Protein AF-A0A2X3CFN9-F1 (afdb_monomer_lite)

Sequence (86 aa):
MTPQELEACVLAGLLNGGASPDAFDVITSTPEESFSIGFHRRAFSEIKKQALANGLIDMLFVSEALGGSSLADLSEITRMPATVRT

Foldseek 3Di:
DPLQLVLLLLLLCCAVVKLDPVSLVCLVPDDLVSDPDPVSSLLSVLQSVCCVPPVTGHLQSSCVVVPVPCSVVSVVSNVPPPPPVD

Radius of gyration: 11.85 Å; chains: 1; bounding box: 28×28×31 Å

pLDDT: mean 83.09, std 11.51, range [33.62, 91.44]

Organism: Klebsiella pneumoniae (NCBI:txid573)

InterPro domains:
  IPR007693 DNA helicase, DnaB-like, N-terminal [PF00772] (4-72)
  IPR016136 DNA helicase DnaB, N-terminal/DNA primase DnaG, C-terminal [G3DSA:1.10.860.10] (2-85)
  IPR036185 DNA helicase, DnaB-like, N-terminal domain superfamily [SSF48024] (4-78)

Secondary structure (DSSP, 8-state):
--HHHHHHHHHHHHHHH-S-HHHHHHHHHS-GGG--SHHHHHHHHHHHHHHHHHS---HHHHHHHHTSTTHHHHHHHHHS------

Structure (mmCIF, N/CA/C/O backbone):
data_AF-A0A2X3CFN9-F1
#
_entry.id   AF-A0A2X3CFN9-F1
#
loop_
_atom_site.group_PDB
_atom_site.id
_atom_site.type_symbol
_atom_site.label_atom_id
_atom_site.label_alt_id
_atom_site.label_comp_id
_atom_site.label_asym_id
_atom_site.label_entity_id
_atom_site.label_seq_id
_atom_site.pdbx_PDB_ins_code
_atom_site.Cartn_x
_atom_site.Cartn_y
_atom_site.Cartn_z
_atom_site.occupancy
_atom_site.B_iso_or_equiv
_atom_site.auth_seq_id
_atom_site.auth_comp_id
_atom_site.auth_asym_id
_atom_site.auth_atom_id
_atom_site.pdbx_PDB_model_num
ATOM 1 N N . MET A 1 1 ? -1.980 8.962 -17.349 1.00 63.28 1 MET A N 1
ATOM 2 C CA . MET A 1 1 ? -1.404 8.060 -16.341 1.00 63.28 1 MET A CA 1
ATOM 3 C C . MET A 1 1 ? -1.416 6.660 -16.898 1.00 63.28 1 MET A C 1
ATOM 5 O O . MET A 1 1 ? -2.458 6.174 -17.324 1.00 63.28 1 MET A O 1
ATOM 9 N N . THR A 1 2 ? -0.241 6.065 -16.956 1.00 83.12 2 THR A N 1
ATOM 10 C CA . THR A 1 2 ? -0.025 4.645 -17.198 1.00 83.12 2 THR A CA 1
ATOM 11 C C . THR A 1 2 ? -0.391 3.846 -15.937 1.00 83.12 2 THR A C 1
ATOM 13 O O . THR A 1 2 ? -0.383 4.412 -14.839 1.00 83.12 2 THR A O 1
ATOM 16 N N . PRO A 1 3 ? -0.719 2.547 -16.050 1.00 80.94 3 PRO A N 1
ATOM 17 C CA . PRO A 1 3 ? -0.987 1.692 -14.888 1.00 80.94 3 PRO A CA 1
ATOM 18 C C . PRO A 1 3 ? 0.131 1.729 -13.837 1.00 80.94 3 PRO A C 1
ATOM 20 O O . PRO A 1 3 ? -0.133 1.769 -12.644 1.00 80.94 3 PRO A O 1
ATOM 23 N N . GLN A 1 4 ? 1.380 1.816 -14.286 1.00 83.44 4 GLN A N 1
ATOM 24 C CA . GLN A 1 4 ? 2.571 1.881 -13.445 1.00 83.44 4 GLN A CA 1
ATOM 25 C C . GLN A 1 4 ? 2.619 3.156 -12.593 1.00 83.44 4 GLN A C 1
ATOM 27 O O . GLN A 1 4 ? 2.978 3.103 -11.419 1.00 83.44 4 GLN A O 1
ATOM 32 N N . GLU A 1 5 ? 2.233 4.297 -13.169 1.00 84.69 5 GLU A N 1
ATOM 33 C CA . GLU A 1 5 ? 2.127 5.561 -12.431 1.00 84.69 5 GLU A CA 1
ATOM 34 C C . GLU A 1 5 ? 0.985 5.513 -11.410 1.00 84.69 5 GLU A C 1
ATOM 36 O O . GLU A 1 5 ? 1.142 6.022 -10.306 1.00 84.69 5 GLU A O 1
ATOM 41 N N . LEU A 1 6 ? -0.141 4.866 -11.740 1.00 85.50 6 LEU A N 1
ATOM 42 C CA . LEU A 1 6 ? -1.246 4.678 -10.792 1.00 85.50 6 LEU A CA 1
ATOM 43 C C . LEU A 1 6 ? -0.822 3.812 -9.602 1.00 85.50 6 LEU A C 1
ATOM 45 O O . LEU A 1 6 ? -1.097 4.169 -8.460 1.00 85.50 6 LEU A O 1
ATOM 49 N N . GLU A 1 7 ? -0.115 2.712 -9.858 1.00 87.31 7 GLU A N 1
ATOM 50 C CA . GLU A 1 7 ? 0.447 1.855 -8.811 1.00 87.31 7 GLU A CA 1
ATOM 51 C C . GLU A 1 7 ? 1.389 2.634 -7.883 1.00 87.31 7 GLU A C 1
ATOM 53 O O . GLU A 1 7 ? 1.273 2.540 -6.659 1.00 87.31 7 GLU A O 1
ATOM 58 N N . ALA A 1 8 ? 2.283 3.445 -8.458 1.00 87.12 8 ALA A N 1
ATOM 59 C CA . ALA A 1 8 ? 3.176 4.310 -7.694 1.00 87.12 8 ALA A CA 1
ATOM 60 C C . ALA A 1 8 ? 2.390 5.349 -6.875 1.00 87.12 8 ALA A C 1
ATOM 62 O O . ALA A 1 8 ? 2.677 5.536 -5.697 1.00 87.12 8 ALA A O 1
ATOM 63 N N . CYS A 1 9 ? 1.347 5.970 -7.438 1.00 87.44 9 CYS A N 1
ATOM 64 C CA . CYS A 1 9 ? 0.489 6.902 -6.704 1.00 87.44 9 CYS A CA 1
ATOM 65 C C . CYS A 1 9 ? -0.227 6.245 -5.514 1.00 87.44 9 CYS A C 1
ATOM 67 O O . CYS A 1 9 ? -0.330 6.868 -4.459 1.00 87.44 9 CYS A O 1
ATOM 69 N N . VAL A 1 10 ? -0.697 5.001 -5.651 1.00 88.12 10 VAL A N 1
ATOM 70 C CA . VAL A 1 10 ? -1.319 4.259 -4.540 1.00 88.12 10 VAL A CA 1
ATOM 71 C C . VAL A 1 10 ? -0.305 4.024 -3.424 1.00 88.12 10 VAL A C 1
ATOM 73 O O . VAL A 1 10 ? -0.580 4.338 -2.268 1.00 88.12 10 VAL A O 1
ATOM 76 N N . LEU A 1 11 ? 0.892 3.538 -3.763 1.00 89.25 11 LEU A N 1
ATOM 77 C CA . LEU A 1 11 ? 1.968 3.338 -2.789 1.00 89.25 11 LEU A CA 1
ATOM 78 C C . LEU A 1 11 ? 2.375 4.649 -2.113 1.00 89.25 11 LEU A C 1
ATOM 80 O O . LEU A 1 11 ? 2.505 4.694 -0.892 1.00 89.25 11 LEU A O 1
ATOM 84 N N . ALA A 1 12 ? 2.524 5.721 -2.889 1.00 89.12 12 ALA A N 1
ATOM 85 C CA . ALA A 1 12 ? 2.833 7.049 -2.381 1.00 89.12 12 ALA A CA 1
ATOM 86 C C . ALA A 1 12 ? 1.766 7.540 -1.398 1.00 89.12 12 ALA A C 1
ATOM 88 O O . ALA A 1 12 ? 2.102 8.064 -0.339 1.00 89.12 12 ALA A O 1
ATOM 89 N N . GLY A 1 13 ? 0.487 7.340 -1.729 1.00 87.94 13 GLY A N 1
ATOM 90 C CA . GLY A 1 13 ? -0.644 7.695 -0.878 1.00 87.94 13 GLY A CA 1
ATOM 91 C C . GLY A 1 13 ? -0.662 6.916 0.435 1.00 87.94 13 GLY A C 1
ATOM 92 O O . GLY A 1 13 ? -0.842 7.520 1.487 1.00 87.94 13 GLY A O 1
ATOM 93 N N . LEU A 1 14 ? -0.406 5.606 0.395 1.00 88.94 14 LEU A N 1
ATOM 94 C CA . LEU A 1 14 ? -0.337 4.766 1.597 1.00 88.94 14 LEU A CA 1
ATOM 95 C C . LEU A 1 14 ? 0.847 5.146 2.494 1.00 88.94 14 LEU A C 1
ATOM 97 O O . LEU A 1 14 ? 0.698 5.248 3.707 1.00 88.94 14 LEU A O 1
ATOM 101 N N . LEU A 1 15 ? 2.016 5.391 1.900 1.00 88.12 15 LEU A N 1
ATOM 102 C CA . LEU A 1 15 ? 3.229 5.745 2.639 1.00 88.12 15 LEU A CA 1
ATOM 103 C C . LEU A 1 15 ? 3.172 7.165 3.221 1.00 88.12 15 LEU A C 1
ATOM 105 O O . LEU A 1 15 ? 3.610 7.366 4.349 1.00 88.12 15 LEU A O 1
ATOM 109 N N . ASN A 1 16 ? 2.618 8.141 2.491 1.00 86.62 16 ASN A N 1
ATOM 110 C CA . ASN A 1 16 ? 2.440 9.508 2.999 1.00 86.62 16 ASN A CA 1
ATOM 111 C C . ASN A 1 16 ? 1.254 9.627 3.965 1.00 86.62 16 ASN A C 1
ATOM 113 O O . ASN A 1 16 ? 1.303 10.431 4.894 1.00 86.62 16 ASN A O 1
ATOM 117 N N . GLY A 1 17 ? 0.178 8.872 3.731 1.00 83.00 17 GLY A N 1
ATOM 118 C CA . GLY A 1 17 ? -1.020 8.873 4.572 1.00 83.00 17 GLY A CA 1
ATOM 119 C C . GLY A 1 17 ? -0.845 8.099 5.878 1.00 83.00 17 GLY A C 1
ATOM 120 O O . GLY A 1 17 ? -1.555 8.368 6.847 1.00 83.00 17 GLY A O 1
ATOM 121 N N . GLY A 1 18 ? 0.112 7.167 5.920 1.00 85.62 18 GLY A N 1
ATOM 122 C CA . GLY A 1 18 ? 0.327 6.281 7.056 1.00 85.62 18 GLY A CA 1
ATOM 123 C C . GLY A 1 18 ? -0.852 5.329 7.274 1.00 85.62 18 GLY A C 1
ATOM 124 O O . GLY A 1 18 ? -1.701 5.141 6.404 1.00 85.62 18 GLY A O 1
ATOM 125 N N . ALA A 1 19 ? -0.916 4.721 8.460 1.00 84.56 19 ALA A N 1
ATOM 126 C CA . ALA A 1 19 ? -1.987 3.801 8.847 1.00 84.56 19 ALA A CA 1
ATOM 127 C C . ALA A 1 19 ? -3.295 4.537 9.201 1.00 84.56 19 ALA A C 1
ATOM 129 O O . ALA A 1 19 ? -3.756 4.524 10.343 1.00 84.56 19 ALA A O 1
ATOM 130 N N . SER A 1 20 ? -3.881 5.213 8.216 1.00 85.81 20 SER A N 1
ATOM 131 C CA . SER A 1 20 ? -5.191 5.852 8.325 1.00 85.81 20 SER A CA 1
ATOM 132 C C . SER A 1 20 ? -6.325 4.870 7.984 1.00 85.81 20 SER A C 1
ATOM 134 O O . SER A 1 20 ? -6.092 3.879 7.288 1.00 85.81 20 SER A O 1
ATOM 136 N N . PRO A 1 21 ? -7.570 5.128 8.426 1.00 83.00 21 PRO A N 1
ATOM 137 C CA . PRO A 1 21 ? -8.730 4.320 8.036 1.00 83.00 21 PRO A CA 1
ATOM 138 C C . PRO A 1 21 ? -8.887 4.200 6.512 1.00 83.00 21 PRO A C 1
ATOM 140 O O . PRO A 1 21 ? -9.126 3.107 6.008 1.00 83.00 21 PRO A O 1
ATOM 143 N N . ASP A 1 22 ? -8.642 5.290 5.776 1.00 84.38 22 ASP A N 1
ATOM 144 C CA . ASP A 1 22 ? -8.681 5.296 4.309 1.00 84.38 22 ASP A CA 1
ATOM 145 C C . ASP A 1 22 ? -7.611 4.370 3.703 1.00 84.38 22 ASP A C 1
ATOM 147 O O . ASP A 1 22 ? -7.861 3.670 2.720 1.00 84.38 22 ASP A O 1
ATOM 151 N N . ALA A 1 23 ? -6.415 4.316 4.305 1.00 87.69 23 ALA A N 1
ATOM 152 C CA . ALA A 1 23 ? -5.358 3.404 3.878 1.00 87.69 23 ALA A CA 1
ATOM 153 C C . ALA A 1 23 ? -5.758 1.936 4.096 1.00 87.69 23 ALA A C 1
ATOM 155 O O . ALA A 1 23 ? -5.506 1.093 3.234 1.00 87.69 23 ALA A O 1
ATOM 156 N N . PHE A 1 24 ? -6.428 1.625 5.209 1.00 87.56 24 PHE A N 1
ATOM 157 C CA . PHE A 1 24 ? -6.953 0.282 5.469 1.00 87.56 24 PHE A CA 1
ATOM 158 C C . PHE A 1 24 ? -8.029 -0.138 4.468 1.00 87.56 24 PHE A C 1
ATOM 160 O O . PHE A 1 24 ? -7.996 -1.274 3.984 1.00 87.56 24 PHE A O 1
ATOM 167 N N . ASP A 1 25 ? -8.941 0.762 4.110 1.00 88.56 25 ASP A N 1
ATOM 168 C CA . ASP A 1 25 ? -9.966 0.484 3.100 1.00 88.56 25 ASP A CA 1
ATOM 169 C C . ASP A 1 25 ? -9.330 0.179 1.736 1.00 88.56 25 ASP A C 1
ATOM 171 O O . ASP A 1 25 ? -9.707 -0.788 1.069 1.00 88.56 25 ASP A O 1
ATOM 175 N N . VAL A 1 26 ? -8.290 0.917 1.339 1.00 88.06 26 VAL A N 1
ATOM 176 C CA . VAL A 1 26 ? -7.533 0.632 0.105 1.00 88.06 26 VAL A CA 1
ATOM 177 C C . VAL A 1 26 ? -6.816 -0.720 0.185 1.00 88.06 26 VAL A C 1
ATOM 179 O O . VAL A 1 26 ? -6.888 -1.515 -0.752 1.00 88.06 26 VAL A O 1
ATOM 182 N N . ILE A 1 27 ? -6.156 -1.016 1.306 1.00 89.00 27 ILE A N 1
ATOM 183 C CA . ILE A 1 27 ? -5.406 -2.265 1.523 1.00 89.00 27 ILE A CA 1
ATOM 184 C C . ILE A 1 27 ? -6.311 -3.506 1.494 1.00 89.00 27 ILE A C 1
ATOM 186 O O . ILE A 1 27 ? -5.905 -4.580 1.033 1.00 89.00 27 ILE A O 1
ATOM 190 N N . THR A 1 28 ? -7.530 -3.378 2.013 1.00 88.19 28 THR A N 1
ATOM 191 C CA . THR A 1 28 ? -8.505 -4.474 2.074 1.00 88.19 28 THR A CA 1
ATOM 192 C C . THR A 1 28 ? -9.262 -4.654 0.761 1.00 88.19 28 THR A C 1
ATOM 194 O O . THR A 1 28 ? -9.556 -5.791 0.393 1.00 88.19 28 THR A O 1
ATOM 197 N N . SER A 1 29 ? -9.525 -3.569 0.028 1.00 87.44 29 SER A N 1
ATOM 198 C CA . SER A 1 29 ? -10.224 -3.601 -1.265 1.00 87.44 29 SER A CA 1
ATOM 199 C C . SER A 1 29 ? -9.319 -3.917 -2.461 1.00 87.44 29 SER A C 1
ATOM 201 O O . SER A 1 29 ? -9.807 -4.427 -3.470 1.00 87.44 29 SER A O 1
ATOM 203 N N . THR A 1 30 ? -8.012 -3.655 -2.362 1.00 87.38 30 THR A N 1
ATOM 204 C CA . THR A 1 30 ? -7.067 -3.828 -3.476 1.00 87.38 30 THR A CA 1
ATOM 205 C C . THR A 1 30 ? -6.284 -5.141 -3.345 1.00 87.38 30 THR A C 1
ATOM 207 O O . THR A 1 30 ? -5.556 -5.336 -2.364 1.00 87.38 30 THR A O 1
ATOM 210 N N . PRO A 1 31 ? -6.386 -6.064 -4.318 1.00 87.00 31 PRO A N 1
ATOM 211 C CA . PRO A 1 31 ? -5.569 -7.268 -4.332 1.00 87.00 31 PRO A CA 1
ATOM 212 C C . PRO A 1 31 ? -4.144 -6.961 -4.809 1.00 87.00 31 PRO A C 1
ATOM 214 O O . PRO A 1 31 ? -3.916 -6.125 -5.678 1.00 87.00 31 PRO A O 1
ATOM 217 N N . GLU A 1 32 ? -3.167 -7.700 -4.286 1.00 85.62 32 GLU A N 1
ATOM 218 C CA . GLU A 1 32 ? -1.758 -7.583 -4.693 1.00 85.62 32 GLU A CA 1
ATOM 219 C C . GLU A 1 32 ? -1.563 -7.853 -6.196 1.00 85.62 32 GLU A C 1
ATOM 221 O O . GLU A 1 32 ? -0.676 -7.294 -6.832 1.00 85.62 32 GLU A O 1
ATOM 226 N N . GLU A 1 33 ? -2.421 -8.680 -6.790 1.00 86.00 33 GLU A N 1
ATOM 227 C CA . GLU A 1 33 ? -2.411 -9.008 -8.220 1.00 86.00 33 GLU A CA 1
ATOM 228 C C . GLU A 1 33 ? -2.772 -7.822 -9.126 1.00 86.00 33 GLU A C 1
ATOM 230 O O . GLU A 1 33 ? -2.478 -7.863 -10.318 1.00 86.00 33 GLU A O 1
ATOM 235 N N . SER A 1 34 ? -3.355 -6.749 -8.576 1.00 86.12 34 SER A N 1
ATOM 236 C CA . SER A 1 34 ? -3.597 -5.505 -9.318 1.00 86.12 34 SER A CA 1
ATOM 237 C C . SER A 1 34 ? -2.310 -4.759 -9.670 1.00 86.12 34 SER A C 1
ATOM 239 O O . SER A 1 34 ? -2.335 -3.905 -10.553 1.00 86.12 34 SER A O 1
ATOM 241 N N . PHE A 1 35 ? -1.193 -5.080 -9.011 1.00 87.00 35 PHE A N 1
ATOM 242 C CA . PHE A 1 35 ? 0.108 -4.490 -9.298 1.00 87.00 35 PHE A CA 1
ATOM 243 C C . PHE A 1 35 ? 0.842 -5.304 -10.367 1.00 87.00 35 PHE A C 1
ATOM 245 O O . PHE A 1 35 ? 1.264 -6.441 -10.142 1.00 87.00 35 PHE A O 1
ATOM 252 N N . SER A 1 36 ? 1.043 -4.684 -11.525 1.00 86.75 36 SER A N 1
ATOM 253 C CA . SER A 1 36 ? 1.785 -5.235 -12.660 1.00 86.75 36 SER A CA 1
ATOM 254 C C . SER A 1 36 ? 3.294 -5.208 -12.413 1.00 86.75 36 SER A C 1
ATOM 256 O O . SER A 1 36 ? 4.028 -6.062 -12.915 1.00 86.75 36 SER A O 1
ATOM 258 N N . ILE A 1 37 ? 3.783 -4.237 -11.634 1.00 88.12 37 ILE A N 1
ATOM 259 C CA . ILE A 1 37 ? 5.202 -4.130 -11.290 1.00 88.12 37 ILE A CA 1
ATOM 260 C C . ILE A 1 37 ? 5.513 -5.025 -10.087 1.00 88.12 37 ILE A C 1
ATOM 262 O O . ILE A 1 37 ? 5.015 -4.824 -8.980 1.00 88.12 37 ILE A O 1
ATOM 266 N N . GLY A 1 38 ? 6.434 -5.977 -10.267 1.00 87.69 38 GLY A N 1
ATOM 267 C CA . GLY A 1 38 ? 6.845 -6.894 -9.196 1.00 87.69 38 GLY A CA 1
ATOM 268 C C . GLY A 1 38 ? 7.481 -6.204 -7.981 1.00 87.69 38 GLY A C 1
ATOM 269 O O . GLY A 1 38 ? 7.416 -6.726 -6.870 1.00 87.69 38 GLY A O 1
ATOM 270 N N . PHE A 1 39 ? 8.089 -5.030 -8.163 1.00 86.81 39 PHE A N 1
ATOM 271 C CA . PHE A 1 39 ? 8.528 -4.180 -7.054 1.00 86.81 39 PHE A CA 1
ATOM 272 C C . PHE A 1 39 ? 7.340 -3.593 -6.279 1.00 86.81 39 PHE A C 1
ATOM 274 O O . PHE A 1 39 ? 7.241 -3.817 -5.075 1.00 86.81 39 PHE A O 1
ATOM 281 N N . HIS A 1 40 ? 6.397 -2.940 -6.967 1.00 89.31 40 HIS A N 1
ATOM 282 C CA . HIS A 1 40 ? 5.212 -2.355 -6.341 1.00 89.31 40 HIS A CA 1
ATOM 283 C C . HIS A 1 40 ? 4.364 -3.389 -5.613 1.00 89.31 40 HIS A C 1
ATOM 285 O O . HIS A 1 40 ? 3.945 -3.156 -4.484 1.00 89.31 40 HIS A O 1
ATOM 291 N N . ARG A 1 41 ? 4.184 -4.567 -6.217 1.00 91.00 41 ARG A N 1
ATOM 292 C CA . ARG A 1 41 ? 3.458 -5.668 -5.591 1.00 91.00 41 ARG A CA 1
ATOM 293 C C . ARG A 1 41 ? 4.085 -6.088 -4.266 1.00 91.00 41 ARG A C 1
ATOM 295 O O . ARG A 1 41 ? 3.375 -6.275 -3.285 1.00 91.00 41 ARG A O 1
ATOM 302 N N . ARG A 1 42 ? 5.415 -6.230 -4.230 1.00 90.69 42 ARG A N 1
ATOM 303 C CA . ARG A 1 42 ? 6.139 -6.583 -3.000 1.00 90.69 42 ARG A CA 1
ATOM 304 C C . ARG A 1 42 ? 6.019 -5.480 -1.953 1.00 90.69 42 ARG A C 1
ATOM 306 O O . ARG A 1 42 ? 5.739 -5.789 -0.802 1.00 90.69 42 ARG A O 1
ATOM 313 N N . ALA A 1 43 ? 6.166 -4.218 -2.357 1.00 89.88 43 ALA A N 1
ATOM 314 C CA . ALA A 1 43 ? 5.996 -3.079 -1.458 1.00 89.88 43 ALA A CA 1
ATOM 315 C C . ALA A 1 43 ? 4.581 -3.031 -0.862 1.00 89.88 43 ALA A C 1
ATOM 317 O O . ALA A 1 43 ? 4.431 -2.915 0.350 1.00 89.88 43 ALA A O 1
ATOM 318 N N . PHE A 1 44 ? 3.547 -3.196 -1.689 1.00 91.31 44 PHE A N 1
ATOM 319 C CA . PHE A 1 44 ? 2.157 -3.210 -1.242 1.00 91.31 44 PH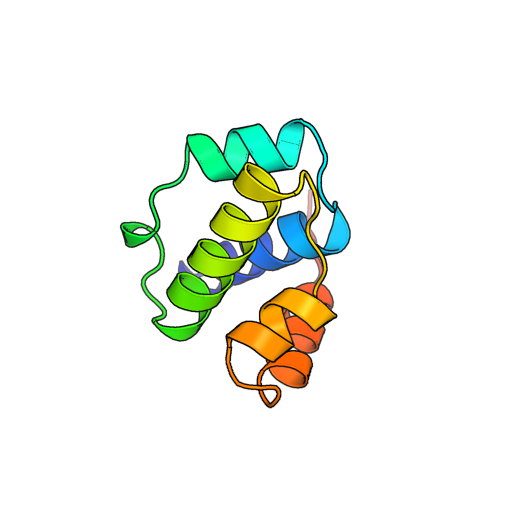E A CA 1
ATOM 320 C C . PHE A 1 44 ? 1.851 -4.393 -0.317 1.00 91.31 44 PHE A C 1
ATOM 322 O O . PHE A 1 44 ? 1.194 -4.208 0.702 1.00 91.31 44 PHE A O 1
ATOM 329 N N . SER A 1 45 ? 2.347 -5.591 -0.639 1.00 91.31 45 SER A N 1
ATOM 330 C CA . SER A 1 45 ? 2.196 -6.787 0.204 1.00 91.31 45 SER A CA 1
ATOM 331 C C . SER A 1 45 ? 2.764 -6.557 1.608 1.00 91.31 45 SER A C 1
ATOM 333 O O . SER A 1 45 ? 2.129 -6.875 2.614 1.00 91.31 45 SER A O 1
ATOM 335 N N . GLU A 1 46 ? 3.926 -5.911 1.686 1.00 91.44 46 GLU A N 1
ATOM 336 C CA . GLU A 1 46 ? 4.574 -5.605 2.955 1.00 91.44 46 GLU A CA 1
ATOM 337 C C . GLU A 1 46 ? 3.861 -4.484 3.726 1.00 91.44 46 GLU A C 1
ATOM 339 O O . GLU A 1 46 ? 3.598 -4.638 4.918 1.00 91.44 46 GLU A O 1
ATOM 344 N N . ILE A 1 47 ? 3.437 -3.412 3.043 1.00 90.56 47 ILE A N 1
ATOM 345 C CA . ILE A 1 47 ? 2.573 -2.364 3.620 1.00 90.56 47 ILE A CA 1
ATOM 346 C C . ILE A 1 47 ? 1.306 -2.988 4.211 1.00 90.56 47 ILE A C 1
ATOM 348 O O . ILE A 1 47 ? 0.956 -2.728 5.360 1.00 90.56 47 ILE A O 1
ATOM 352 N N . LYS A 1 48 ? 0.633 -3.851 3.445 1.00 90.50 48 LYS A N 1
ATOM 353 C CA . LYS A 1 48 ? -0.582 -4.555 3.860 1.00 90.50 48 LYS A CA 1
ATOM 354 C C . LYS A 1 48 ? -0.343 -5.408 5.096 1.00 90.50 48 LYS A C 1
ATOM 356 O O . LYS A 1 48 ? -1.131 -5.358 6.038 1.00 90.50 48 LYS A O 1
ATOM 361 N N . LYS A 1 49 ? 0.742 -6.178 5.110 1.00 89.88 49 LYS A N 1
ATOM 362 C CA . LYS A 1 49 ? 1.113 -7.027 6.242 1.00 89.88 49 LYS A CA 1
ATOM 363 C C . LYS A 1 49 ? 1.355 -6.203 7.505 1.00 89.88 49 LYS A C 1
ATOM 365 O O . LYS A 1 49 ? 0.844 -6.566 8.559 1.00 89.88 49 LYS A O 1
ATOM 370 N N . GLN A 1 50 ? 2.087 -5.097 7.403 1.00 89.44 50 GLN A N 1
ATOM 371 C CA . GLN A 1 50 ? 2.391 -4.230 8.543 1.00 89.44 50 GLN A CA 1
ATOM 372 C C . GLN A 1 50 ? 1.160 -3.470 9.041 1.00 89.44 50 GLN A C 1
ATOM 374 O O . GLN A 1 50 ? 0.921 -3.429 10.249 1.00 89.44 50 GLN A O 1
ATOM 379 N N . ALA A 1 51 ? 0.329 -2.965 8.127 1.00 89.56 51 ALA A N 1
ATOM 380 C CA . ALA A 1 51 ? -0.934 -2.327 8.469 1.00 89.56 51 ALA A CA 1
ATOM 381 C C . ALA A 1 51 ? -1.839 -3.302 9.236 1.00 89.56 51 ALA A C 1
ATOM 383 O O . ALA A 1 51 ? -2.287 -2.994 10.336 1.00 89.56 51 ALA A O 1
ATOM 384 N N . LEU A 1 52 ? -2.056 -4.511 8.708 1.00 86.31 52 LEU A N 1
ATOM 385 C CA . LEU A 1 52 ? -2.939 -5.504 9.330 1.00 86.31 52 LEU A CA 1
ATOM 386 C C . LEU A 1 52 ? -2.378 -6.093 10.632 1.00 86.31 52 LEU A C 1
ATOM 388 O O . LEU A 1 52 ? -3.154 -6.414 11.528 1.00 86.31 52 LEU A O 1
ATOM 392 N N . ALA A 1 53 ? -1.057 -6.262 10.741 1.00 87.19 53 ALA A N 1
ATOM 393 C CA . ALA A 1 53 ? -0.435 -6.854 11.924 1.00 87.19 53 ALA A CA 1
ATOM 394 C C . ALA A 1 53 ? -0.237 -5.843 13.062 1.00 87.19 53 ALA A C 1
ATOM 396 O O . ALA A 1 53 ? -0.537 -6.150 14.213 1.00 87.19 53 ALA A O 1
ATOM 397 N N . ASN A 1 54 ? 0.275 -4.653 12.740 1.00 83.56 54 ASN A N 1
ATOM 398 C CA . ASN A 1 54 ? 0.767 -3.689 13.725 1.00 83.56 54 ASN A CA 1
ATOM 399 C C . ASN A 1 54 ? -0.036 -2.387 13.752 1.00 83.56 54 ASN A C 1
ATOM 401 O O . ASN A 1 54 ? 0.209 -1.552 14.620 1.00 83.56 54 ASN A O 1
ATOM 405 N N . GLY A 1 55 ? -0.961 -2.176 12.813 1.00 84.94 55 GLY A N 1
ATOM 406 C CA . GLY A 1 55 ? -1.665 -0.902 12.715 1.00 84.94 55 GLY A CA 1
ATOM 407 C C . GLY A 1 55 ? -0.773 0.244 12.238 1.00 84.94 55 GLY A C 1
ATOM 408 O O . GLY A 1 55 ? -1.062 1.394 12.547 1.00 84.94 55 GLY A O 1
ATOM 409 N N . LEU A 1 56 ? 0.344 -0.057 11.565 1.00 86.69 56 LEU A N 1
ATOM 410 C CA . LEU A 1 56 ? 1.381 0.914 11.214 1.00 86.69 56 LEU A CA 1
ATOM 411 C C . LEU A 1 56 ? 1.826 0.721 9.764 1.00 86.69 56 LEU A C 1
ATOM 413 O O . LEU A 1 56 ? 1.968 -0.405 9.293 1.00 86.69 56 LEU A O 1
ATOM 417 N N . ILE A 1 57 ? 2.062 1.835 9.075 1.00 88.81 57 ILE A N 1
ATOM 418 C CA . ILE A 1 57 ? 2.637 1.881 7.730 1.00 88.81 57 ILE A CA 1
ATOM 419 C C . ILE A 1 57 ? 3.827 2.827 7.815 1.00 88.81 57 ILE A C 1
ATOM 421 O O . ILE A 1 57 ? 3.643 4.024 8.023 1.00 88.81 57 ILE A O 1
ATOM 425 N N . ASP A 1 58 ? 5.032 2.278 7.685 1.00 87.81 58 ASP A N 1
ATOM 426 C CA . ASP A 1 58 ? 6.274 3.041 7.755 1.00 87.81 58 ASP A CA 1
ATOM 427 C C . ASP A 1 58 ? 7.190 2.664 6.584 1.00 87.81 58 ASP A C 1
ATOM 429 O O . ASP A 1 58 ? 7.486 1.492 6.342 1.00 87.81 58 ASP A O 1
ATOM 433 N N . MET A 1 59 ? 7.642 3.673 5.840 1.00 86.12 59 MET A N 1
ATOM 434 C CA . MET A 1 59 ? 8.489 3.489 4.662 1.00 86.12 59 MET A CA 1
ATOM 435 C C . MET A 1 59 ? 9.822 2.808 4.987 1.00 86.12 59 MET A C 1
ATOM 437 O O . MET A 1 59 ? 10.294 1.994 4.191 1.00 86.12 59 MET A O 1
ATOM 441 N N . LEU A 1 60 ? 10.441 3.128 6.126 1.00 86.56 60 LEU A N 1
ATOM 442 C CA . LEU A 1 60 ? 11.715 2.533 6.530 1.00 86.56 60 LEU A CA 1
ATOM 443 C C . LEU A 1 60 ? 11.534 1.041 6.784 1.00 86.56 60 LEU A C 1
ATOM 445 O O . LEU A 1 60 ? 12.334 0.233 6.320 1.00 86.56 60 LEU A O 1
ATOM 449 N N . PHE A 1 61 ? 10.440 0.681 7.450 1.00 87.38 61 PHE A N 1
ATOM 450 C CA . PHE A 1 61 ? 10.124 -0.701 7.791 1.00 87.38 61 PHE A CA 1
ATOM 451 C C . PHE A 1 61 ? 9.774 -1.529 6.547 1.00 87.38 61 PHE A C 1
ATOM 453 O O . PHE A 1 61 ? 10.243 -2.654 6.383 1.00 87.38 61 PHE A O 1
ATOM 460 N N . VAL A 1 62 ? 9.003 -0.957 5.618 1.00 88.88 62 VAL A N 1
ATOM 461 C CA . VAL A 1 62 ? 8.720 -1.573 4.311 1.00 88.88 62 VAL A CA 1
ATOM 462 C C . VAL A 1 62 ? 10.007 -1.743 3.504 1.00 88.88 62 VAL A C 1
ATOM 464 O O . VAL A 1 62 ? 10.253 -2.817 2.962 1.00 88.88 62 VAL A O 1
ATOM 467 N N . SER A 1 63 ? 10.865 -0.721 3.453 1.00 88.75 63 SER A N 1
ATOM 468 C CA . SER A 1 63 ? 12.162 -0.815 2.778 1.00 88.75 63 SER A CA 1
ATOM 469 C C . SER A 1 63 ? 13.033 -1.922 3.368 1.00 88.75 63 SER A C 1
ATOM 471 O O . SER A 1 63 ? 13.626 -2.697 2.620 1.00 88.75 63 SER A O 1
ATOM 473 N N . GLU A 1 64 ? 13.121 -2.007 4.695 1.00 87.88 64 GLU A N 1
ATOM 474 C CA . GLU A 1 64 ? 13.913 -3.024 5.387 1.00 87.88 64 GLU A CA 1
ATOM 475 C C . GLU A 1 64 ? 13.447 -4.436 5.014 1.00 87.88 64 GLU A C 1
ATOM 477 O O . GLU A 1 64 ? 14.257 -5.270 4.604 1.00 87.88 64 GLU A O 1
ATOM 482 N N . ALA A 1 65 ? 12.136 -4.669 5.024 1.00 86.88 65 ALA A N 1
ATOM 483 C CA . ALA A 1 65 ? 11.544 -5.941 4.624 1.00 86.88 65 ALA A CA 1
ATOM 484 C C . ALA A 1 65 ? 11.706 -6.261 3.122 1.00 86.88 65 ALA A C 1
ATOM 486 O O . ALA A 1 65 ? 11.767 -7.433 2.744 1.00 86.88 65 ALA A O 1
ATOM 487 N N . LEU A 1 66 ? 11.848 -5.247 2.260 1.00 85.56 66 LEU A N 1
ATOM 488 C CA . LEU A 1 66 ? 12.186 -5.419 0.841 1.00 85.56 66 LEU A CA 1
ATOM 489 C C . LEU A 1 66 ? 13.683 -5.678 0.583 1.00 85.56 66 LEU A C 1
ATOM 491 O O . LEU A 1 66 ? 14.052 -5.997 -0.550 1.00 85.56 66 LEU A O 1
ATOM 495 N N . GLY A 1 67 ? 14.537 -5.583 1.608 1.00 81.12 67 GLY A N 1
ATOM 496 C CA . GLY A 1 67 ? 15.984 -5.811 1.512 1.00 81.12 67 GLY A CA 1
ATOM 497 C C . GLY A 1 67 ? 16.849 -4.562 1.710 1.00 81.12 67 GLY A C 1
ATOM 498 O O . GLY A 1 67 ? 18.031 -4.579 1.370 1.00 81.12 67 GLY A O 1
ATOM 499 N N . GLY A 1 68 ? 16.287 -3.470 2.230 1.00 76.38 68 GLY A N 1
ATOM 500 C CA . GLY A 1 68 ? 17.000 -2.262 2.666 1.00 76.38 68 GLY A CA 1
ATOM 501 C C . GLY A 1 68 ? 17.463 -1.317 1.550 1.00 76.38 68 GLY A C 1
ATOM 502 O O . GLY A 1 68 ? 17.585 -0.118 1.785 1.00 76.38 68 GLY A O 1
ATOM 503 N N . SER A 1 69 ? 17.673 -1.810 0.327 1.00 77.94 69 SER A N 1
ATOM 504 C CA . SER A 1 69 ? 18.057 -0.991 -0.837 1.00 77.94 69 SER A CA 1
ATOM 505 C C . SER A 1 69 ? 16.883 -0.260 -1.496 1.00 77.94 69 SER A C 1
ATOM 507 O O . SER A 1 69 ? 17.097 0.671 -2.264 1.00 77.94 69 SER A O 1
ATOM 509 N N . SER A 1 70 ? 15.650 -0.647 -1.167 1.00 83.25 70 SER A N 1
ATOM 510 C CA . SER A 1 70 ? 14.419 -0.135 -1.779 1.00 83.25 70 SER A CA 1
ATOM 511 C C . SER A 1 70 ? 13.962 1.224 -1.247 1.00 83.25 70 SER A C 1
ATOM 513 O O . SER A 1 70 ? 13.000 1.788 -1.765 1.00 83.25 70 SER A O 1
ATOM 515 N N . LEU A 1 71 ? 14.629 1.772 -0.225 1.00 84.06 71 LEU A N 1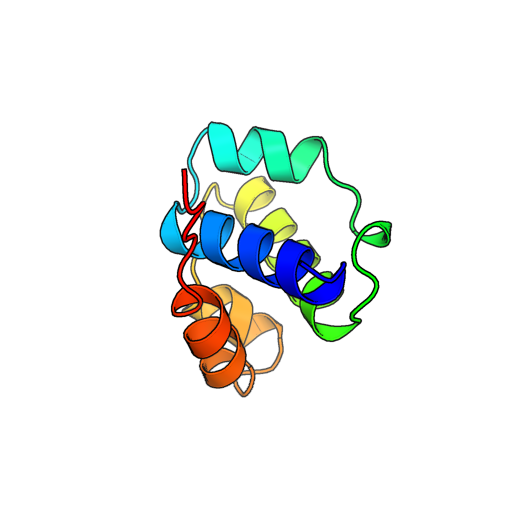
ATOM 516 C CA . LEU A 1 71 ? 14.246 3.047 0.383 1.00 84.06 71 LEU A CA 1
ATOM 517 C C . LEU A 1 71 ? 14.307 4.205 -0.616 1.00 84.06 71 LEU A C 1
ATOM 519 O O . LEU A 1 71 ? 13.444 5.077 -0.598 1.00 84.06 71 LEU A O 1
ATOM 523 N N . ALA A 1 72 ? 15.325 4.215 -1.480 1.00 84.12 72 ALA A N 1
ATOM 524 C CA . ALA A 1 72 ? 15.495 5.254 -2.488 1.00 84.12 72 ALA A CA 1
ATOM 525 C C . ALA A 1 72 ? 14.339 5.235 -3.501 1.00 84.12 72 ALA A C 1
ATOM 527 O O . ALA A 1 72 ? 13.751 6.282 -3.766 1.00 84.12 72 ALA A O 1
ATOM 528 N N . ASP A 1 73 ? 13.962 4.046 -3.979 1.00 84.75 73 ASP A N 1
ATOM 529 C CA . ASP A 1 73 ? 12.841 3.858 -4.905 1.00 84.75 73 ASP A CA 1
ATOM 530 C C . ASP A 1 73 ? 11.505 4.259 -4.260 1.00 84.75 73 ASP A C 1
ATOM 532 O O . ASP A 1 73 ? 10.717 4.997 -4.849 1.00 84.75 73 ASP A O 1
ATOM 536 N N . LEU A 1 74 ? 11.253 3.835 -3.014 1.00 85.00 74 LEU A N 1
ATOM 537 C CA . LEU A 1 74 ? 10.043 4.218 -2.274 1.00 85.00 74 LEU A CA 1
ATOM 538 C C . LEU A 1 74 ? 9.991 5.728 -2.003 1.00 85.00 74 LEU A C 1
ATOM 540 O O . LEU A 1 74 ? 8.928 6.341 -2.114 1.00 85.00 74 LEU A O 1
ATOM 544 N N . SER A 1 75 ? 11.132 6.341 -1.682 1.00 85.12 75 SER A N 1
ATOM 545 C CA . SER A 1 75 ? 11.235 7.788 -1.489 1.00 85.12 75 SER A CA 1
ATOM 546 C C . SER A 1 75 ? 10.932 8.545 -2.783 1.00 85.12 75 SER A C 1
ATOM 548 O O . SER A 1 75 ? 10.204 9.540 -2.755 1.00 85.12 75 SER A O 1
ATOM 550 N N . GLU A 1 76 ? 11.424 8.064 -3.924 1.00 84.81 76 GLU A N 1
ATOM 551 C CA . GLU A 1 76 ? 11.103 8.634 -5.233 1.00 84.81 76 GLU A CA 1
ATOM 552 C C . GLU A 1 76 ? 9.605 8.511 -5.549 1.00 84.81 76 GLU A C 1
ATOM 554 O O . GLU A 1 76 ? 8.984 9.500 -5.942 1.00 84.81 76 GLU A O 1
ATOM 559 N N . ILE A 1 77 ? 8.997 7.355 -5.259 1.00 84.00 77 ILE A N 1
ATOM 560 C CA . ILE A 1 77 ? 7.552 7.127 -5.402 1.00 84.00 77 ILE A CA 1
ATOM 561 C C . ILE A 1 77 ? 6.749 8.111 -4.542 1.00 84.00 77 ILE A C 1
ATOM 563 O O . ILE A 1 77 ? 5.850 8.770 -5.054 1.00 84.00 77 ILE A O 1
ATOM 567 N N . THR A 1 78 ? 7.092 8.301 -3.263 1.00 81.81 78 THR A N 1
ATOM 568 C CA . THR A 1 78 ? 6.387 9.281 -2.402 1.00 81.81 78 THR A CA 1
ATOM 569 C C . THR A 1 78 ? 6.569 10.735 -2.815 1.00 81.81 78 THR A C 1
ATOM 571 O O . THR A 1 78 ? 5.761 11.589 -2.442 1.00 81.81 78 THR A O 1
ATOM 574 N N . ARG A 1 79 ? 7.626 11.023 -3.580 1.00 76.88 79 ARG A N 1
ATOM 575 C CA 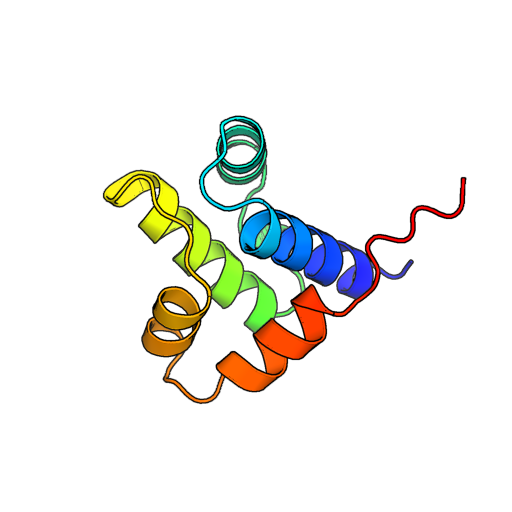. ARG A 1 79 ? 7.898 12.341 -4.151 1.00 76.88 79 ARG A CA 1
ATOM 576 C C . ARG A 1 79 ? 7.155 12.556 -5.465 1.00 76.88 79 ARG A C 1
ATOM 578 O O . ARG A 1 79 ? 7.044 13.707 -5.893 1.00 76.88 79 ARG A O 1
ATOM 585 N N . MET A 1 80 ? 6.636 11.497 -6.098 1.00 67.75 80 MET A N 1
ATOM 586 C CA . MET A 1 80 ? 5.735 11.665 -7.229 1.00 67.75 80 MET A CA 1
ATOM 587 C C . MET A 1 80 ? 4.556 12.503 -6.748 1.00 67.75 80 MET A C 1
ATOM 589 O O . MET A 1 80 ? 3.861 12.110 -5.808 1.00 67.75 80 MET A O 1
ATOM 593 N N . PRO A 1 81 ? 4.339 13.689 -7.337 1.00 54.12 81 PRO A N 1
ATOM 594 C CA . PRO A 1 81 ? 3.239 14.511 -6.908 1.00 54.12 81 PRO A CA 1
ATOM 595 C C . PRO A 1 81 ? 1.968 13.709 -7.173 1.00 54.12 81 PRO A C 1
ATOM 597 O O . PRO A 1 81 ? 1.675 13.379 -8.323 1.00 54.12 81 PRO A O 1
ATOM 600 N N . ALA A 1 82 ? 1.182 13.452 -6.126 1.00 52.44 82 ALA A N 1
ATOM 601 C CA . ALA A 1 82 ? -0.232 13.100 -6.242 1.00 52.44 82 ALA A CA 1
ATOM 602 C C .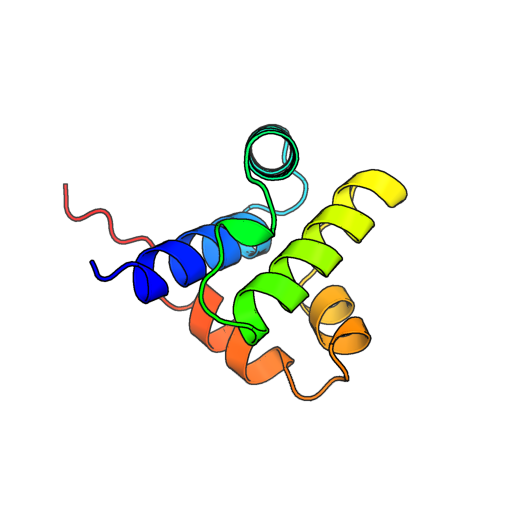 ALA A 1 82 ? -1.016 14.316 -6.779 1.00 52.44 82 ALA 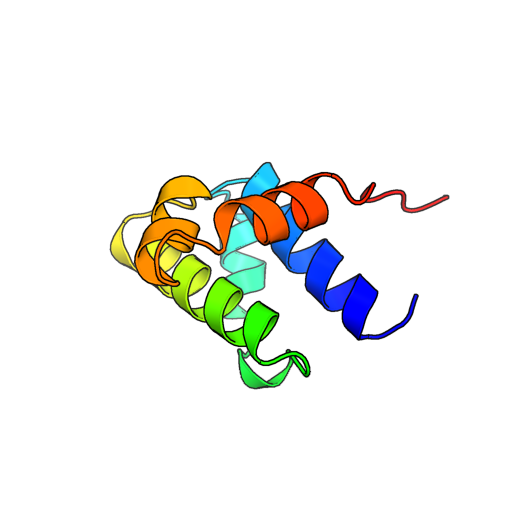A C 1
ATOM 604 O O . ALA A 1 82 ? -2.030 14.743 -6.238 1.00 52.44 82 ALA A O 1
ATOM 605 N N . THR A 1 83 ? -0.493 14.942 -7.832 1.00 43.69 83 THR A N 1
ATOM 606 C CA . THR A 1 83 ? -1.110 16.019 -8.574 1.00 43.69 83 THR A CA 1
ATOM 607 C C . THR A 1 83 ? -2.186 15.354 -9.414 1.00 43.69 83 THR A C 1
ATOM 609 O O . THR A 1 83 ? -2.012 15.028 -10.588 1.00 43.69 83 THR A O 1
ATOM 612 N N . VAL A 1 84 ? -3.343 15.162 -8.788 1.00 44.47 84 VAL A N 1
ATOM 613 C CA . VAL A 1 84 ? -4.595 15.335 -9.508 1.00 44.47 84 VAL A CA 1
ATOM 614 C C . VAL A 1 84 ? -4.565 16.792 -9.960 1.00 44.47 84 VAL A C 1
ATOM 616 O O . VAL A 1 84 ? -4.804 17.703 -9.172 1.00 44.47 84 VAL A O 1
ATOM 619 N N . ARG A 1 85 ? -4.157 17.037 -11.211 1.00 33.62 85 ARG A N 1
ATOM 620 C CA . ARG A 1 85 ? -4.482 18.308 -11.863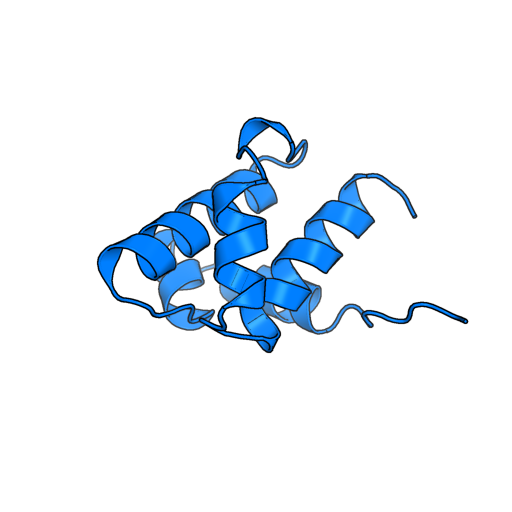 1.00 33.62 85 ARG A CA 1
ATOM 621 C C . ARG A 1 85 ? -5.998 18.301 -12.030 1.00 33.62 85 ARG A C 1
ATOM 623 O O . ARG A 1 85 ? -6.490 17.714 -12.988 1.00 33.62 85 ARG A O 1
ATOM 630 N N . THR A 1 86 ? -6.707 18.830 -11.037 1.00 39.97 86 THR A N 1
ATOM 631 C CA . THR A 1 86 ? -8.098 19.276 -11.179 1.00 39.97 86 THR A CA 1
ATOM 632 C C . THR A 1 86 ? -8.166 20.443 -12.145 1.00 39.97 86 THR A C 1
ATOM 634 O O . THR A 1 86 ? -7.253 21.300 -12.057 1.00 39.97 86 THR A O 1
#